Protein AF-A0A1B6GNQ8-F1 (afdb_monomer)

Solvent-accessible surface area (backbone atoms only — not comparable to full-atom values): 8191 Å² total; per-residue (Å²): 84,70,51,95,77,87,81,89,84,55,94,87,64,48,74,68,55,57,55,49,51,52,51,49,49,54,34,50,55,51,35,56,51,52,56,50,48,36,70,74,68,76,52,80,78,74,59,45,79,56,67,38,82,72,59,75,38,61,68,53,43,42,48,34,3,29,64,59,66,30,36,27,37,37,46,75,68,35,63,50,70,64,49,51,53,52,46,56,58,27,44,33,90,94,61,62,77,36,61,86,91,68,70,77,87,74,64,62,51,76,29,64,47,84,61,54,69,68,61,34,49,58,53,46,54,54,48,54,58,51,53,61,71,25,50,66,71,61,132

Sequence (139 aa):
DARGSIVGITEDTQRGHIIRATLEAICFQARDILEAMNKDCGIPLTKLQVDGGMTSNNLLMQLQADLSGIPVVKPHMAETTALGAAMAAGSAEGIKVWDLNHLQPTSNDTFSPVVTEEERDNRYIKWKMAVERCMHWDI

Organism: NCBI:txid1464854

InterPro domains:
  IPR018483 Carbohydrate kinase, FGGY, conserved site [PS00445] (4-24)
  IPR018485 Carbohydrate kinase FGGY, C-terminal [PF02782] (1-92)
  IPR043129 ATPase, nucleotide binding domain [SSF53067] (1-137)

pLDDT: mean 94.36, std 4.75, range [72.19, 98.62]

Mean predicted aligned error: 4.13 Å

Secondary structure (DSSP, 8-state):
-B--------TT--HHHHHHHHHHHHHHHHHHHHHHHHHHH-S----EE--SGGGG-HHHHHHHHHHHSS-EEEES---HHHHHHHHHHHHSTTT----TTSPPPPPEEEE---S-HHHHHHHHHHHHHHHHTTB----

Radius of gyration: 18.83 Å; Cα contacts (8 Å, |Δi|>4): 140; chains: 1; bounding box: 52×32×52 Å

Foldseek 3Di:
DFDDDDDDDDPPDDPVNVVVVVLLLVLLVVLVVQVVCCVPVVDHDQEAEAADDVLVDVVSQLSNQQQNVHKYKYFPHRPVVVVVVVQVVCCDPPNVNHDPVDDDDGDIDIHHHPDDPVVSVVVSVVVVVVRVVRPDPDD

Structure (mmCIF, N/CA/C/O backbone):
data_AF-A0A1B6GNQ8-F1
#
_entry.id   AF-A0A1B6GNQ8-F1
#
loop_
_atom_site.group_PDB
_atom_site.id
_atom_site.type_symbol
_atom_site.label_atom_id
_atom_site.label_alt_id
_atom_site.label_comp_id
_atom_site.label_asym_id
_atom_site.label_entity_id
_atom_site.label_seq_id
_atom_site.pdbx_PDB_ins_code
_atom_site.Cartn_x
_atom_site.Cartn_y
_atom_site.Cartn_z
_atom_site.occupancy
_atom_site.B_iso_or_equiv
_atom_site.auth_seq_id
_atom_site.auth_comp_id
_atom_site.auth_asym_id
_atom_site.auth_atom_id
_atom_site.pdbx_PDB_model_num
ATOM 1 N N . ASP A 1 1 ? -19.458 -12.138 -4.358 1.00 91.19 1 ASP A N 1
ATOM 2 C CA . ASP A 1 1 ? -18.749 -10.891 -4.722 1.00 91.19 1 ASP A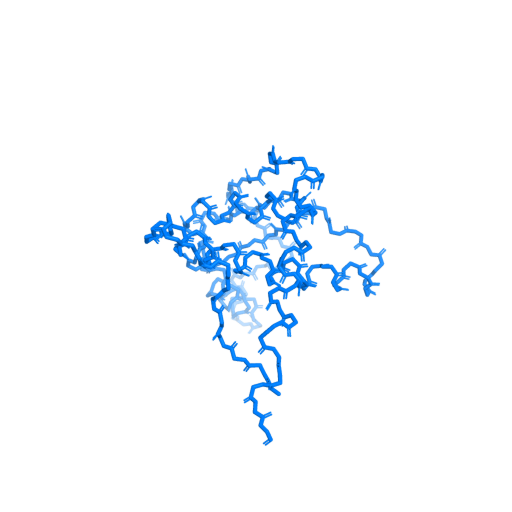 CA 1
ATOM 3 C C . ASP A 1 1 ? -18.659 -9.895 -3.583 1.00 91.19 1 ASP A C 1
ATOM 5 O O . ASP A 1 1 ? -19.449 -9.978 -2.646 1.00 91.19 1 ASP A O 1
ATOM 9 N N . ALA A 1 2 ? -17.690 -8.980 -3.661 1.00 95.50 2 ALA A N 1
ATOM 10 C CA . ALA A 1 2 ? -17.467 -7.926 -2.673 1.00 95.50 2 ALA A CA 1
ATOM 11 C C . ALA A 1 2 ? -17.969 -6.556 -3.163 1.00 95.50 2 ALA A C 1
ATOM 13 O O . ALA A 1 2 ? -18.059 -6.319 -4.373 1.00 95.50 2 ALA A O 1
ATOM 14 N N . ARG A 1 3 ? -18.267 -5.633 -2.238 1.00 96.50 3 ARG A N 1
ATOM 15 C CA . ARG A 1 3 ? -18.603 -4.228 -2.544 1.00 96.50 3 ARG A CA 1
ATOM 16 C C . ARG A 1 3 ? -17.904 -3.247 -1.608 1.00 96.50 3 ARG A C 1
ATOM 18 O O . ARG A 1 3 ? -17.682 -3.531 -0.434 1.00 96.50 3 ARG A O 1
ATOM 25 N N . GLY A 1 4 ? -17.585 -2.061 -2.132 1.00 95.81 4 GLY A N 1
ATOM 26 C CA . GLY A 1 4 ? -17.006 -0.974 -1.341 1.00 95.81 4 GLY A CA 1
ATOM 27 C C . GLY A 1 4 ? -17.889 -0.643 -0.138 1.00 95.81 4 GLY A C 1
ATOM 28 O O . GLY A 1 4 ? -19.082 -0.395 -0.296 1.00 95.81 4 GLY A O 1
ATOM 29 N N . SER A 1 5 ? -17.301 -0.675 1.057 1.00 95.94 5 SER A N 1
ATOM 30 C CA . SER A 1 5 ? -18.024 -0.563 2.324 1.00 95.94 5 SER A CA 1
ATOM 31 C C . SER A 1 5 ? -17.260 0.329 3.297 1.00 95.94 5 SER A C 1
ATOM 33 O O . SER A 1 5 ? -16.037 0.252 3.384 1.00 95.94 5 SER A O 1
ATOM 35 N N . ILE A 1 6 ? -17.988 1.153 4.052 1.00 97.31 6 ILE A N 1
ATOM 36 C CA . ILE A 1 6 ? -17.459 1.904 5.195 1.00 97.31 6 ILE A CA 1
ATOM 37 C C . ILE A 1 6 ? -18.172 1.381 6.439 1.00 97.31 6 ILE A C 1
ATOM 39 O O . ILE A 1 6 ? -19.400 1.369 6.492 1.00 97.31 6 ILE A O 1
ATOM 43 N N . VAL A 1 7 ? -17.405 0.939 7.435 1.00 96.50 7 VAL A N 1
ATOM 44 C CA . VAL A 1 7 ? -17.923 0.346 8.677 1.00 96.50 7 VAL A CA 1
ATOM 45 C C . VAL A 1 7 ? -17.334 1.052 9.897 1.00 96.50 7 VAL A C 1
ATOM 47 O O . VAL A 1 7 ? -16.247 1.619 9.822 1.00 96.50 7 VAL A O 1
ATOM 50 N N . GLY A 1 8 ? -18.047 1.007 11.028 1.00 95.56 8 GLY A N 1
ATOM 51 C CA . GLY A 1 8 ? -17.585 1.599 12.292 1.00 95.56 8 GLY A CA 1
ATOM 52 C C . GLY A 1 8 ? -17.883 3.093 12.462 1.00 95.56 8 GLY A C 1
ATOM 53 O O . GLY A 1 8 ? -17.202 3.754 13.238 1.00 95.56 8 GLY A O 1
ATOM 54 N N . ILE A 1 9 ? -18.878 3.628 11.746 1.00 97.44 9 ILE A N 1
ATOM 55 C CA . ILE A 1 9 ? -19.311 5.027 11.878 1.00 97.44 9 ILE A CA 1
ATOM 56 C C . ILE A 1 9 ? -20.023 5.239 13.223 1.00 97.44 9 ILE A C 1
ATOM 58 O O . ILE A 1 9 ? -20.904 4.466 13.600 1.00 97.44 9 ILE A O 1
ATOM 62 N N . THR A 1 10 ? -19.660 6.322 13.906 1.00 98.00 10 THR A N 1
ATOM 63 C CA . THR A 1 10 ? -20.288 6.840 15.134 1.00 98.00 10 THR A CA 1
ATOM 64 C C . THR A 1 10 ? -20.680 8.312 14.961 1.00 98.00 10 THR A C 1
ATOM 66 O O . THR A 1 10 ? -20.299 8.938 13.970 1.00 98.00 10 THR A O 1
ATOM 69 N N . GLU A 1 11 ? -21.403 8.890 15.926 1.00 98.12 11 GLU A N 1
ATOM 70 C CA . GLU A 1 11 ? -21.781 10.317 15.926 1.00 98.12 11 GLU A CA 1
ATOM 71 C C . GLU A 1 11 ? -20.565 11.265 15.858 1.00 98.12 11 GLU A C 1
ATOM 73 O O . GLU A 1 11 ? -20.624 12.302 15.204 1.00 98.12 11 GLU A O 1
ATOM 78 N N . ASP A 1 12 ? -19.419 10.855 16.413 1.00 98.12 12 ASP A N 1
ATOM 79 C CA . ASP A 1 12 ? -18.164 11.622 16.392 1.00 98.12 12 ASP A CA 1
ATOM 80 C C . ASP A 1 12 ? -17.391 11.517 15.062 1.00 98.12 12 ASP A C 1
ATOM 82 O O . ASP A 1 12 ? -16.283 12.048 14.914 1.00 98.12 12 ASP A O 1
ATOM 86 N N . THR A 1 13 ? -17.915 10.789 14.072 1.00 98.19 13 THR A N 1
ATOM 87 C CA . THR A 1 13 ? -17.198 10.558 12.814 1.00 98.19 13 THR A CA 1
ATOM 88 C C . THR A 1 13 ? -17.179 11.814 11.946 1.00 98.19 13 THR A C 1
ATOM 90 O O . THR A 1 13 ? -18.204 12.278 11.456 1.00 98.19 13 THR A O 1
ATOM 93 N N . GLN A 1 14 ? -15.979 12.336 11.685 1.00 98.44 14 GLN A N 1
ATOM 94 C CA . GLN A 1 14 ? -15.758 13.518 10.856 1.00 98.44 14 GLN A CA 1
ATOM 95 C C . GLN A 1 14 ? -15.170 13.151 9.489 1.00 98.44 14 GLN A C 1
ATOM 97 O O . GLN A 1 14 ? -14.594 12.079 9.296 1.00 98.44 14 GLN A O 1
ATOM 102 N N . ARG A 1 15 ? -15.215 14.100 8.543 1.00 98.12 15 ARG A N 1
ATOM 103 C CA . ARG A 1 15 ? -14.615 13.962 7.201 1.00 98.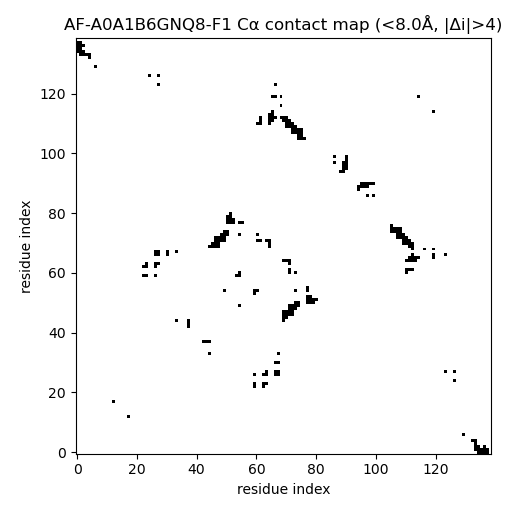12 15 ARG A CA 1
ATOM 104 C C . ARG A 1 15 ? -13.158 13.482 7.245 1.00 98.12 15 ARG A C 1
ATOM 106 O O . ARG A 1 15 ? -12.762 12.665 6.418 1.00 98.12 15 ARG A O 1
ATOM 113 N N . GLY A 1 16 ? -12.373 13.973 8.207 1.00 98.19 16 GLY A N 1
ATOM 114 C CA . GLY A 1 16 ? -10.974 13.578 8.387 1.00 98.19 16 GLY A CA 1
ATOM 115 C C . GLY A 1 16 ? -10.803 12.084 8.674 1.00 98.19 16 GLY A C 1
ATOM 116 O O . GLY A 1 16 ? -9.897 11.466 8.118 1.00 98.19 16 GLY A O 1
ATOM 117 N N . HIS A 1 17 ? -11.709 11.482 9.452 1.00 98.19 17 HIS A N 1
ATOM 118 C CA . HIS A 1 17 ? -11.686 10.046 9.743 1.00 98.19 17 HIS A CA 1
ATOM 119 C C . HIS A 1 17 ? -11.938 9.214 8.484 1.00 98.19 17 HIS A C 1
ATOM 121 O O . HIS A 1 17 ? -11.246 8.227 8.265 1.00 98.19 17 HIS A O 1
ATOM 127 N N . ILE A 1 18 ? -12.851 9.647 7.608 1.00 98.31 18 ILE A N 1
ATOM 128 C CA . ILE A 1 18 ? -13.133 8.950 6.343 1.00 98.31 18 ILE A CA 1
ATOM 129 C C . ILE A 1 18 ? -11.934 9.020 5.389 1.00 98.31 18 ILE A C 1
ATOM 131 O O . ILE A 1 18 ? -11.544 8.010 4.802 1.00 98.31 18 ILE A O 1
ATOM 135 N N . ILE A 1 19 ? -11.305 10.195 5.266 1.00 97.88 19 ILE A N 1
ATOM 136 C CA . ILE A 1 19 ? -10.093 10.366 4.449 1.00 97.88 19 ILE A CA 1
ATOM 137 C C . ILE A 1 19 ? -8.966 9.480 4.991 1.00 97.88 19 ILE A C 1
ATOM 139 O O . ILE A 1 19 ? -8.332 8.754 4.228 1.00 97.88 19 ILE A O 1
ATOM 143 N N . ARG A 1 20 ? -8.745 9.495 6.311 1.00 97.44 20 ARG A N 1
ATOM 144 C CA . ARG A 1 20 ? -7.730 8.665 6.967 1.00 97.44 20 ARG A CA 1
ATOM 145 C C . ARG A 1 20 ? -7.992 7.175 6.756 1.00 97.44 20 ARG A C 1
ATOM 147 O O . ARG A 1 20 ? -7.077 6.478 6.334 1.00 97.44 20 ARG A O 1
ATOM 154 N N . ALA A 1 21 ? -9.224 6.717 6.974 1.00 98.00 21 ALA A N 1
ATOM 155 C CA . ALA A 1 21 ? -9.622 5.328 6.760 1.00 98.00 21 ALA A CA 1
ATOM 156 C C . ALA A 1 21 ? -9.429 4.889 5.301 1.00 98.00 21 ALA A C 1
ATOM 158 O O . ALA A 1 21 ? -9.038 3.756 5.052 1.00 98.00 21 ALA A O 1
ATOM 159 N N . THR A 1 22 ? -9.635 5.792 4.337 1.00 98.00 22 THR A N 1
ATOM 160 C CA . THR A 1 22 ? -9.384 5.508 2.916 1.00 98.00 22 THR A CA 1
ATOM 161 C C . THR A 1 22 ? -7.893 5.290 2.641 1.00 98.00 22 THR A C 1
ATOM 163 O O . THR A 1 22 ? -7.534 4.337 1.955 1.00 98.00 22 THR A O 1
ATOM 166 N N . LEU A 1 23 ? -7.011 6.126 3.203 1.00 98.12 23 LEU A N 1
ATOM 167 C CA . LEU A 1 23 ? -5.558 5.937 3.084 1.00 98.12 23 LEU A CA 1
ATOM 168 C C . LEU A 1 23 ? -5.092 4.655 3.788 1.00 98.12 23 LEU A C 1
ATOM 170 O O . LEU A 1 23 ? -4.288 3.909 3.240 1.00 98.12 23 LEU A O 1
ATOM 174 N N . GLU A 1 24 ? -5.618 4.376 4.981 1.00 97.94 24 GLU A N 1
ATOM 175 C CA . GLU A 1 24 ? -5.302 3.150 5.716 1.00 97.94 24 GLU A CA 1
ATOM 176 C C . GLU A 1 24 ? -5.784 1.898 4.974 1.00 97.94 24 GLU A C 1
ATOM 178 O O . GLU A 1 24 ? -5.045 0.921 4.915 1.00 97.94 24 GLU A O 1
ATOM 183 N N . ALA A 1 25 ? -6.961 1.932 4.339 1.00 98.19 25 ALA A N 1
ATOM 184 C CA . ALA A 1 25 ? -7.458 0.825 3.522 1.00 98.19 25 ALA A CA 1
ATOM 185 C C . ALA A 1 25 ? -6.506 0.487 2.364 1.00 98.19 25 ALA A C 1
ATOM 187 O O . ALA A 1 25 ? -6.242 -0.690 2.128 1.00 98.19 25 ALA A O 1
ATOM 188 N N . ILE A 1 26 ? -5.933 1.496 1.692 1.00 98.06 26 ILE A N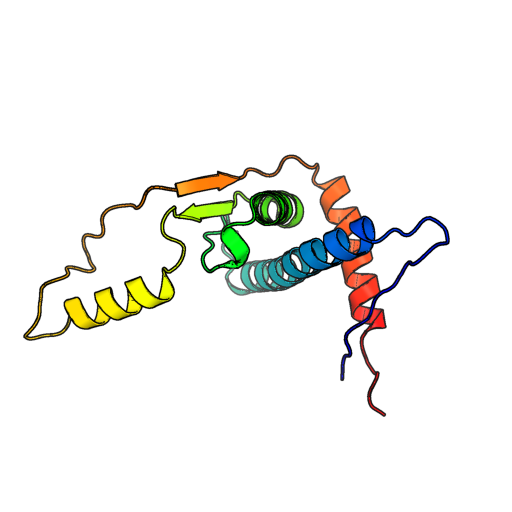 1
ATOM 189 C CA . ILE A 1 26 ? -4.899 1.286 0.662 1.00 98.06 26 ILE A CA 1
ATOM 190 C C . ILE A 1 26 ? -3.697 0.550 1.270 1.00 98.06 26 ILE A C 1
ATOM 192 O O . ILE A 1 26 ? -3.227 -0.446 0.718 1.00 98.06 26 ILE A O 1
ATOM 196 N N . CYS A 1 27 ? -3.227 0.998 2.435 1.00 98.31 27 CYS A N 1
ATOM 197 C CA . CYS A 1 27 ? -2.079 0.384 3.095 1.00 98.31 27 CYS A CA 1
ATOM 198 C C . CYS A 1 27 ? -2.339 -1.044 3.580 1.00 98.31 27 CYS A C 1
ATOM 200 O O . CYS A 1 27 ? -1.444 -1.890 3.508 1.00 98.31 27 CYS A O 1
ATOM 202 N N . PHE A 1 28 ? -3.549 -1.327 4.060 1.00 98.44 28 PHE A N 1
ATOM 203 C CA . PHE A 1 28 ? -3.938 -2.667 4.479 1.00 98.44 28 PHE A CA 1
ATOM 204 C C . PHE A 1 28 ? -4.092 -3.629 3.304 1.00 98.44 28 PHE A C 1
ATOM 206 O O . PHE A 1 28 ? -3.632 -4.762 3.405 1.00 98.44 28 PHE A O 1
ATOM 213 N N . GLN A 1 29 ? -4.652 -3.178 2.179 1.00 98.12 29 GLN A N 1
ATOM 214 C CA . GLN A 1 29 ? -4.694 -3.975 0.950 1.00 98.12 29 GLN A CA 1
ATOM 215 C C . GLN A 1 29 ? -3.284 -4.321 0.465 1.00 98.12 29 GLN A C 1
ATOM 217 O O . GLN A 1 29 ? -3.018 -5.465 0.103 1.00 98.12 29 GLN A O 1
ATOM 222 N N . ALA A 1 30 ? -2.355 -3.361 0.512 1.00 97.06 30 ALA A N 1
ATOM 223 C CA . ALA A 1 30 ? -0.954 -3.639 0.219 1.00 97.06 30 ALA A CA 1
ATOM 224 C C . ALA A 1 30 ? -0.370 -4.662 1.209 1.00 97.06 30 ALA A C 1
ATOM 226 O O . ALA A 1 30 ? 0.241 -5.636 0.780 1.00 97.06 30 ALA A O 1
ATOM 227 N N . ARG A 1 31 ? -0.605 -4.505 2.522 1.00 96.56 31 ARG A N 1
ATOM 228 C CA . ARG A 1 31 ? -0.157 -5.472 3.540 1.00 96.56 31 ARG A CA 1
ATOM 229 C C . ARG A 1 31 ? -0.695 -6.884 3.292 1.00 96.56 31 ARG A C 1
ATOM 231 O O . ARG A 1 31 ? 0.087 -7.820 3.408 1.00 96.56 31 ARG A O 1
ATOM 238 N N . ASP A 1 32 ? -1.970 -7.044 2.929 1.00 97.00 32 ASP A N 1
ATOM 239 C CA . ASP A 1 32 ? -2.556 -8.355 2.598 1.00 97.00 32 ASP A CA 1
ATOM 240 C C . ASP A 1 32 ? -1.739 -9.064 1.499 1.00 97.00 32 ASP A C 1
ATOM 242 O O . ASP A 1 32 ? -1.437 -10.255 1.611 1.00 97.00 32 ASP A O 1
ATOM 246 N N . ILE A 1 33 ? -1.326 -8.323 0.463 1.00 95.88 33 ILE A N 1
ATOM 247 C CA . ILE A 1 33 ? -0.490 -8.846 -0.628 1.00 95.88 33 ILE A CA 1
ATOM 248 C C . ILE A 1 33 ? 0.918 -9.182 -0.118 1.00 95.88 33 ILE A C 1
ATOM 250 O O . ILE A 1 33 ? 1.438 -10.253 -0.425 1.00 95.88 33 ILE A O 1
ATOM 254 N N . LEU A 1 34 ? 1.530 -8.313 0.693 1.00 94.25 34 LEU A N 1
ATOM 255 C CA . LEU A 1 34 ? 2.866 -8.557 1.251 1.00 94.25 34 LEU A CA 1
ATOM 256 C C . LEU A 1 34 ? 2.903 -9.792 2.160 1.00 94.25 34 LEU A C 1
ATOM 258 O O . LEU A 1 34 ? 3.862 -10.561 2.119 1.00 94.25 34 LEU A O 1
ATOM 262 N N . GLU A 1 35 ? 1.862 -10.013 2.964 1.00 92.62 35 GLU A N 1
ATOM 263 C CA . GLU A 1 35 ? 1.745 -11.211 3.797 1.00 92.62 35 GLU A CA 1
ATOM 264 C C . GLU A 1 35 ? 1.592 -12.482 2.959 1.00 92.62 35 GLU A C 1
ATOM 266 O O . GLU A 1 35 ? 2.176 -13.508 3.310 1.00 92.62 35 GLU A O 1
ATOM 271 N N . ALA A 1 36 ? 0.845 -12.427 1.852 1.00 93.56 36 ALA A N 1
ATOM 272 C CA . ALA A 1 36 ? 0.750 -13.542 0.912 1.00 93.56 36 ALA A CA 1
ATOM 273 C C . ALA A 1 36 ? 2.110 -13.833 0.253 1.00 93.56 36 ALA A C 1
ATOM 275 O O . ALA A 1 36 ? 2.585 -14.965 0.303 1.00 93.56 36 ALA A O 1
ATOM 276 N N . MET A 1 37 ? 2.798 -12.802 -0.248 1.00 92.94 37 MET A N 1
ATOM 277 C CA . MET A 1 37 ? 4.135 -12.938 -0.839 1.00 92.94 37 MET A CA 1
ATOM 278 C C . MET A 1 37 ? 5.149 -13.542 0.141 1.00 92.94 37 MET A C 1
ATOM 280 O O . MET A 1 37 ? 5.905 -14.435 -0.231 1.00 92.94 37 MET A O 1
ATOM 284 N N . ASN A 1 38 ? 5.154 -13.098 1.402 1.00 90.25 38 ASN A N 1
ATOM 285 C CA . ASN A 1 38 ? 6.044 -13.650 2.428 1.00 90.25 38 ASN A CA 1
ATOM 286 C C . ASN A 1 38 ? 5.788 -15.144 2.685 1.00 90.25 38 ASN A C 1
ATOM 288 O O . ASN A 1 38 ? 6.738 -15.894 2.913 1.00 90.25 38 ASN A O 1
ATOM 292 N N . LYS A 1 39 ? 4.522 -15.583 2.644 1.00 90.44 39 LYS A N 1
ATOM 293 C CA . LYS A 1 39 ? 4.155 -16.999 2.804 1.00 90.44 39 LYS A CA 1
ATOM 294 C C . LYS A 1 39 ? 4.603 -17.845 1.613 1.00 90.44 39 LYS A C 1
ATOM 296 O O . LYS A 1 39 ? 5.081 -18.956 1.824 1.00 90.44 39 LYS A O 1
ATOM 301 N N . ASP A 1 40 ? 4.493 -17.311 0.399 1.00 93.12 40 ASP A N 1
ATOM 302 C CA . ASP A 1 40 ? 4.769 -18.054 -0.834 1.00 93.12 40 ASP A CA 1
ATOM 303 C C . ASP A 1 40 ? 6.262 -18.091 -1.197 1.00 93.12 40 ASP A C 1
ATOM 305 O O . ASP A 1 40 ? 6.770 -19.112 -1.657 1.00 93.12 40 ASP A O 1
ATOM 309 N N . CYS A 1 41 ? 6.991 -16.989 -0.996 1.00 88.94 41 CYS A N 1
ATOM 310 C CA . CYS A 1 41 ? 8.391 -16.875 -1.413 1.00 88.94 41 CYS A CA 1
ATOM 311 C C . CYS A 1 41 ? 9.388 -17.461 -0.402 1.00 88.94 41 CYS A C 1
ATOM 313 O O . CYS A 1 41 ? 10.541 -17.695 -0.763 1.00 88.94 41 CYS A O 1
ATOM 315 N N . GLY A 1 42 ? 8.994 -17.647 0.864 1.00 83.44 42 GLY A N 1
ATOM 316 C CA . GLY A 1 42 ? 9.876 -18.141 1.932 1.00 83.44 42 GLY A CA 1
ATOM 317 C C . GLY A 1 42 ? 11.047 -17.210 2.288 1.00 83.44 42 GLY A C 1
ATOM 318 O O . GLY A 1 42 ? 11.896 -17.574 3.100 1.00 83.44 42 GLY A O 1
ATOM 319 N N . ILE A 1 43 ? 11.102 -16.014 1.694 1.00 85.12 43 ILE A N 1
ATOM 320 C CA . ILE A 1 43 ? 12.109 -14.983 1.946 1.00 85.12 43 ILE A CA 1
ATOM 321 C C . ILE A 1 43 ? 11.393 -13.796 2.594 1.00 85.12 43 ILE A C 1
ATOM 323 O O . ILE A 1 43 ? 10.473 -13.253 1.979 1.00 85.12 43 ILE A O 1
ATOM 327 N N . PRO A 1 44 ? 11.797 -13.368 3.803 1.00 84.88 44 PRO A N 1
ATOM 328 C CA . PRO A 1 44 ? 11.151 -12.249 4.468 1.00 84.88 44 PRO A CA 1
ATOM 329 C C . PRO A 1 44 ? 11.428 -10.944 3.718 1.00 84.88 44 PRO A C 1
ATOM 331 O O . PRO A 1 44 ? 12.584 -10.572 3.491 1.00 84.88 44 PRO A O 1
ATOM 334 N N . LEU A 1 45 ? 10.367 -10.215 3.372 1.00 90.12 45 LEU A N 1
ATOM 335 C CA . LEU A 1 45 ? 10.487 -8.846 2.884 1.00 90.12 45 LEU A CA 1
ATOM 336 C C . LEU A 1 45 ? 11.102 -7.964 3.977 1.00 90.12 45 LEU A C 1
ATOM 338 O O . LEU A 1 45 ? 10.578 -7.876 5.084 1.00 90.12 45 LEU A O 1
ATOM 342 N N . THR A 1 46 ? 12.199 -7.280 3.657 1.00 93.62 46 THR A N 1
ATOM 343 C CA . THR A 1 46 ? 12.917 -6.408 4.606 1.00 93.62 46 THR A CA 1
ATOM 344 C C . THR A 1 46 ? 12.686 -4.923 4.361 1.00 93.62 46 THR A C 1
ATOM 346 O O . THR A 1 46 ? 12.995 -4.110 5.224 1.00 93.62 46 THR A O 1
ATOM 349 N N . LYS A 1 47 ? 12.163 -4.558 3.187 1.00 95.50 47 LYS A N 1
ATOM 350 C CA . LYS A 1 47 ? 11.794 -3.192 2.799 1.00 95.50 47 LYS A CA 1
ATOM 351 C C . LYS A 1 47 ? 10.828 -3.223 1.619 1.00 95.50 47 LYS A C 1
ATOM 353 O O . LYS A 1 47 ? 10.856 -4.164 0.827 1.00 95.50 47 LYS A O 1
ATOM 358 N N . LEU A 1 48 ? 10.033 -2.171 1.479 1.00 96.69 48 LEU A N 1
ATOM 359 C CA . LEU A 1 48 ? 9.105 -1.967 0.374 1.00 96.69 48 LEU A CA 1
ATOM 360 C C . LEU A 1 48 ? 9.580 -0.796 -0.487 1.00 96.69 48 LEU A C 1
ATOM 362 O O . LEU A 1 48 ? 9.647 0.335 -0.012 1.00 96.69 48 LEU A O 1
ATOM 366 N N . GLN A 1 49 ? 9.906 -1.05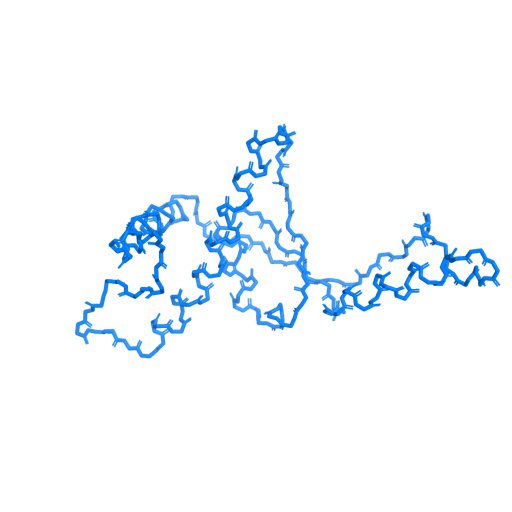1 -1.752 1.00 95.19 49 GLN A N 1
ATOM 367 C CA . GLN A 1 49 ? 10.118 0.015 -2.733 1.00 95.19 49 GLN A CA 1
ATOM 368 C C . GLN A 1 49 ? 8.773 0.372 -3.361 1.00 95.19 49 GLN A C 1
ATOM 370 O O . GLN A 1 49 ? 8.011 -0.523 -3.718 1.00 95.19 49 GLN A O 1
ATOM 375 N N . VAL A 1 50 ? 8.475 1.666 -3.451 1.00 95.62 50 VAL A N 1
ATOM 376 C CA . VAL A 1 50 ? 7.177 2.168 -3.924 1.00 95.62 50 VAL A CA 1
ATOM 377 C C . VAL A 1 50 ? 7.358 3.159 -5.062 1.00 95.62 50 VAL A C 1
ATOM 379 O O . VAL A 1 50 ? 8.387 3.823 -5.148 1.00 95.62 50 VAL A O 1
ATOM 382 N N . ASP A 1 51 ? 6.338 3.298 -5.901 1.00 93.81 51 ASP A N 1
ATOM 383 C CA . ASP A 1 51 ? 6.274 4.298 -6.963 1.00 93.81 51 ASP A CA 1
ATOM 384 C C . ASP A 1 51 ? 4.825 4.711 -7.275 1.00 93.81 51 ASP A C 1
ATOM 386 O O . ASP A 1 51 ? 3.877 4.284 -6.607 1.00 93.81 51 ASP A O 1
ATOM 390 N N . GLY A 1 52 ? 4.664 5.603 -8.253 1.00 90.94 52 GLY A N 1
ATOM 391 C CA . GLY A 1 52 ? 3.372 6.098 -8.708 1.00 90.94 52 GLY A CA 1
ATOM 392 C C . GLY A 1 52 ? 2.880 7.330 -7.948 1.00 90.94 52 GLY A C 1
ATOM 393 O O . GLY A 1 52 ? 3.359 7.675 -6.864 1.00 90.94 52 GLY A O 1
ATOM 394 N N . GLY A 1 53 ? 1.888 8.017 -8.519 1.00 90.81 53 GLY A N 1
ATOM 395 C CA . GLY A 1 53 ? 1.473 9.355 -8.076 1.00 90.81 53 GLY A CA 1
ATOM 396 C C . GLY A 1 53 ? 1.049 9.463 -6.604 1.00 90.81 53 GLY A C 1
ATOM 397 O O . GLY A 1 53 ? 1.283 10.492 -5.966 1.00 90.81 53 GLY A O 1
ATOM 398 N N . MET A 1 54 ? 0.490 8.396 -6.020 1.00 92.94 54 MET A N 1
ATOM 399 C CA . MET A 1 54 ? 0.081 8.388 -4.607 1.00 92.94 54 MET A CA 1
ATOM 400 C C . MET A 1 54 ? 1.264 8.484 -3.634 1.00 92.94 54 MET A C 1
ATOM 402 O O . MET A 1 54 ? 1.087 8.945 -2.507 1.00 92.94 54 MET A O 1
ATOM 406 N N . THR A 1 55 ? 2.475 8.113 -4.062 1.00 94.19 55 THR A N 1
ATOM 407 C CA . THR A 1 55 ? 3.681 8.176 -3.219 1.00 94.19 55 THR A CA 1
ATOM 408 C C . THR A 1 55 ? 4.119 9.601 -2.893 1.00 94.19 55 THR A C 1
ATOM 410 O O . THR A 1 55 ? 4.853 9.815 -1.930 1.00 94.19 55 THR A O 1
ATOM 413 N N . SER A 1 56 ? 3.605 10.601 -3.618 1.00 93.44 56 SER A N 1
ATOM 414 C CA . SER A 1 56 ? 3.769 12.017 -3.264 1.00 93.44 56 SER A CA 1
ATOM 415 C C . SER A 1 56 ? 3.178 12.364 -1.888 1.00 93.44 56 SER A C 1
ATOM 417 O O . SER A 1 56 ? 3.601 13.334 -1.257 1.00 93.44 56 SER A O 1
ATOM 419 N N . ASN A 1 57 ? 2.231 11.567 -1.383 1.00 95.94 57 ASN A N 1
ATOM 420 C CA . ASN A 1 57 ? 1.625 11.763 -0.076 1.00 95.94 57 ASN A CA 1
ATOM 421 C C . ASN A 1 57 ? 2.482 11.130 1.035 1.00 95.94 57 ASN A C 1
ATOM 423 O O . ASN A 1 57 ? 2.365 9.942 1.334 1.00 95.94 57 ASN A O 1
ATOM 427 N N . ASN A 1 58 ? 3.287 11.948 1.715 1.00 96.50 58 ASN A N 1
ATOM 428 C CA . ASN A 1 58 ? 4.139 11.489 2.818 1.00 96.50 58 ASN A CA 1
ATOM 429 C C . ASN A 1 58 ? 3.353 10.847 3.981 1.00 96.50 58 ASN A C 1
ATOM 431 O O . ASN A 1 58 ? 3.881 9.957 4.643 1.00 96.50 58 ASN A O 1
ATOM 435 N N . LEU A 1 59 ? 2.093 11.244 4.217 1.00 97.25 59 LEU A N 1
ATOM 436 C CA . LEU A 1 59 ? 1.250 10.602 5.233 1.00 97.25 59 LEU A CA 1
ATOM 437 C C . LEU A 1 59 ? 0.934 9.153 4.856 1.00 97.25 59 LEU A C 1
ATOM 439 O O . LEU A 1 59 ? 0.959 8.285 5.723 1.00 97.25 59 LEU A O 1
ATOM 443 N N . LEU A 1 60 ? 0.648 8.900 3.575 1.00 98.12 60 LEU A N 1
ATOM 444 C CA . LEU A 1 60 ? 0.417 7.552 3.059 1.00 98.12 60 LEU A CA 1
ATOM 445 C C . LEU A 1 60 ? 1.691 6.704 3.164 1.00 98.12 60 LEU A C 1
ATOM 447 O O . LEU A 1 60 ? 1.615 5.542 3.541 1.00 98.12 60 LEU A O 1
ATOM 451 N N . MET A 1 61 ? 2.861 7.284 2.882 1.00 98.31 61 MET A N 1
ATOM 452 C CA . MET A 1 61 ? 4.139 6.569 2.991 1.00 98.31 61 MET A CA 1
ATOM 453 C C . MET A 1 61 ? 4.458 6.171 4.431 1.00 98.31 61 MET A C 1
ATOM 455 O O . MET A 1 61 ? 4.821 5.022 4.680 1.00 98.31 61 MET A O 1
ATOM 459 N N . GLN A 1 62 ? 4.257 7.085 5.385 1.00 98.62 62 GLN A N 1
ATOM 460 C CA . GLN A 1 62 ? 4.433 6.769 6.800 1.00 98.62 62 GLN A CA 1
ATOM 461 C C . GLN A 1 62 ? 3.423 5.714 7.265 1.00 98.62 62 GLN A C 1
ATOM 463 O O . GLN A 1 62 ? 3.811 4.739 7.897 1.00 98.62 62 GLN A O 1
ATOM 468 N N . LEU A 1 63 ? 2.148 5.859 6.885 1.00 98.31 63 LEU A N 1
ATOM 469 C CA . LEU A 1 63 ? 1.112 4.857 7.141 1.00 98.31 63 LEU A CA 1
ATOM 470 C C . LEU A 1 63 ? 1.486 3.477 6.602 1.00 98.31 63 LEU A C 1
ATOM 472 O O . LEU A 1 63 ? 1.307 2.478 7.292 1.00 98.31 63 LEU A O 1
ATOM 476 N N . GLN A 1 64 ? 2.008 3.415 5.380 1.00 98.62 64 GLN A N 1
ATOM 477 C CA . GLN A 1 64 ? 2.412 2.159 4.769 1.00 98.62 64 GLN A CA 1
ATOM 478 C C . GLN A 1 64 ? 3.557 1.512 5.550 1.00 98.62 64 GLN A C 1
ATOM 480 O O . GLN A 1 64 ? 3.499 0.306 5.790 1.00 98.62 64 GLN A O 1
ATOM 485 N N . ALA A 1 65 ? 4.563 2.285 5.970 1.00 98.44 65 ALA A N 1
ATOM 486 C CA . ALA A 1 65 ? 5.666 1.782 6.788 1.00 98.44 65 ALA A CA 1
ATOM 487 C C . ALA A 1 65 ? 5.159 1.277 8.146 1.00 98.44 65 ALA A C 1
ATOM 489 O O . ALA A 1 65 ? 5.432 0.141 8.530 1.00 98.44 65 ALA A O 1
ATOM 490 N N . ASP A 1 66 ? 4.336 2.076 8.824 1.00 98.44 66 ASP A N 1
ATOM 491 C CA . ASP A 1 66 ? 3.739 1.737 10.114 1.00 98.44 66 ASP A CA 1
ATOM 492 C C . ASP A 1 66 ? 2.917 0.446 10.045 1.00 98.44 66 ASP A C 1
ATOM 494 O O . ASP A 1 66 ? 3.072 -0.442 10.881 1.00 98.44 66 ASP A O 1
ATOM 498 N N . LEU A 1 67 ? 2.059 0.312 9.030 1.00 97.88 67 LEU A N 1
ATOM 499 C CA . LEU A 1 67 ? 1.127 -0.808 8.917 1.00 97.88 67 LEU A CA 1
ATOM 500 C C . LEU A 1 67 ? 1.762 -2.076 8.344 1.00 97.88 67 LEU A C 1
ATOM 502 O O . LEU A 1 67 ? 1.339 -3.163 8.731 1.00 97.88 67 LEU A O 1
ATOM 506 N N . SER A 1 68 ? 2.753 -1.963 7.454 1.00 96.56 68 SER A N 1
ATOM 507 C CA . SER A 1 68 ? 3.494 -3.123 6.924 1.00 96.56 68 SER A CA 1
ATOM 508 C C . SER A 1 68 ? 4.619 -3.591 7.845 1.00 96.56 68 SER A C 1
ATOM 510 O O . SER A 1 68 ? 5.042 -4.739 7.753 1.00 96.56 68 SER A O 1
ATOM 512 N N . GLY A 1 69 ? 5.100 -2.726 8.742 1.00 96.75 69 GLY A N 1
ATOM 513 C CA . GLY A 1 69 ? 6.171 -3.054 9.676 1.00 96.75 69 GLY A CA 1
ATOM 514 C C . GL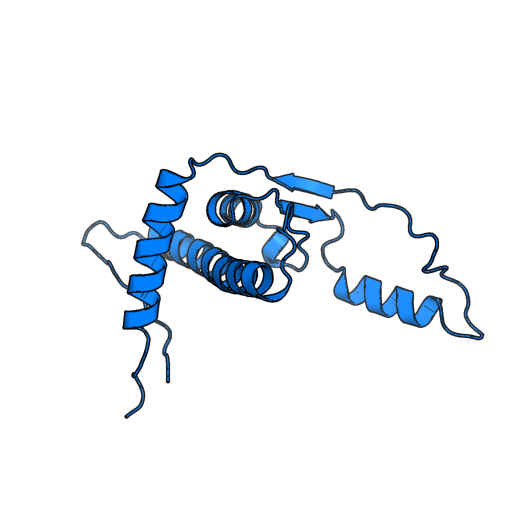Y A 1 69 ? 7.567 -3.118 9.065 1.00 96.75 69 GLY A C 1
ATOM 515 O O . GLY A 1 69 ? 8.494 -3.552 9.743 1.00 96.75 69 GLY A O 1
ATOM 516 N N . ILE A 1 70 ? 7.731 -2.667 7.822 1.00 97.06 70 ILE A N 1
ATOM 517 C CA . ILE A 1 70 ? 9.015 -2.616 7.120 1.00 97.06 70 ILE A CA 1
ATOM 518 C C . ILE A 1 70 ? 9.268 -1.207 6.568 1.00 97.06 70 ILE A C 1
ATOM 520 O O . ILE A 1 70 ? 8.315 -0.479 6.285 1.00 97.06 70 ILE A O 1
ATOM 524 N N . PRO A 1 71 ? 10.537 -0.796 6.395 1.00 98.25 71 PRO A N 1
ATOM 525 C CA . PRO A 1 71 ? 10.864 0.480 5.776 1.00 98.25 71 PRO A CA 1
ATOM 526 C C . PRO A 1 71 ? 10.263 0.624 4.375 1.00 98.25 71 PRO A C 1
ATOM 528 O O . PRO A 1 71 ? 10.371 -0.287 3.551 1.00 98.25 71 PRO A O 1
ATOM 531 N N . VAL A 1 72 ? 9.695 1.794 4.089 1.00 98.25 72 VAL A N 1
ATOM 532 C CA . VAL A 1 72 ? 9.198 2.176 2.762 1.00 98.25 72 VAL A CA 1
ATOM 533 C C . VAL A 1 72 ? 10.199 3.122 2.113 1.00 98.25 72 VAL A C 1
ATOM 535 O O . VAL A 1 72 ? 10.517 4.172 2.669 1.00 98.25 72 VAL A O 1
ATOM 538 N N . VAL A 1 73 ? 10.694 2.757 0.934 1.00 96.69 73 VAL A N 1
ATOM 539 C CA . VAL A 1 73 ? 11.687 3.516 0.169 1.00 96.69 73 VAL A CA 1
ATOM 540 C C . VAL A 1 73 ? 11.007 4.136 -1.044 1.00 96.69 73 VAL A C 1
ATOM 542 O O . VAL A 1 73 ? 10.584 3.427 -1.958 1.00 96.69 73 VAL A O 1
ATOM 545 N N . LYS A 1 74 ? 10.922 5.466 -1.049 1.00 94.88 74 LYS A N 1
ATOM 546 C CA . LYS A 1 74 ? 10.270 6.261 -2.089 1.00 94.88 74 LYS A CA 1
ATOM 547 C C . LYS A 1 74 ? 11.331 6.961 -2.950 1.00 94.88 74 LYS A C 1
ATOM 549 O O . LYS A 1 74 ? 12.027 7.834 -2.425 1.00 94.88 74 LYS A O 1
ATOM 554 N N . PRO A 1 75 ? 11.465 6.646 -4.248 1.00 91.88 75 PRO A N 1
ATOM 555 C CA . PRO A 1 75 ? 12.348 7.384 -5.142 1.00 91.88 75 PRO A CA 1
ATOM 556 C C . PRO A 1 75 ? 11.849 8.823 -5.329 1.00 91.88 75 PRO A C 1
ATOM 558 O O . PRO A 1 75 ? 10.648 9.087 -5.304 1.00 91.88 75 PRO A O 1
ATOM 561 N N . HIS A 1 76 ? 12.763 9.772 -5.551 1.00 89.12 76 HIS A N 1
ATOM 562 C CA . HIS A 1 76 ? 12.371 11.157 -5.871 1.00 89.12 76 HIS A CA 1
ATOM 563 C C . HIS A 1 76 ? 11.685 11.269 -7.240 1.00 89.12 76 HIS A C 1
ATOM 565 O O . HIS A 1 76 ? 10.850 12.148 -7.441 1.00 89.12 76 HIS A O 1
ATOM 571 N N . MET A 1 77 ? 11.999 10.357 -8.163 1.00 86.75 77 MET A N 1
ATOM 572 C CA . MET A 1 77 ? 11.287 10.198 -9.429 1.00 86.75 77 MET A CA 1
ATOM 573 C C . MET A 1 77 ? 10.127 9.210 -9.252 1.00 86.75 77 MET A C 1
ATOM 575 O O . MET A 1 77 ? 10.356 8.006 -9.183 1.00 86.75 77 MET A O 1
ATOM 579 N N . ALA A 1 78 ? 8.890 9.711 -9.202 1.00 80.12 78 ALA A N 1
ATOM 580 C CA . ALA A 1 78 ? 7.705 8.880 -8.959 1.00 80.12 78 ALA A CA 1
ATOM 581 C C . ALA A 1 78 ? 7.273 8.030 -10.172 1.00 80.12 78 ALA A C 1
ATOM 583 O O . ALA A 1 78 ? 6.685 6.967 -9.991 1.00 80.12 78 ALA A O 1
ATOM 584 N N . GLU A 1 79 ? 7.575 8.466 -11.403 1.00 87.19 79 GLU A N 1
ATOM 585 C CA . GLU A 1 79 ? 7.135 7.789 -12.637 1.00 87.19 79 GLU A CA 1
ATOM 586 C C . GLU A 1 79 ? 8.138 6.720 -13.099 1.00 87.19 79 GLU A C 1
A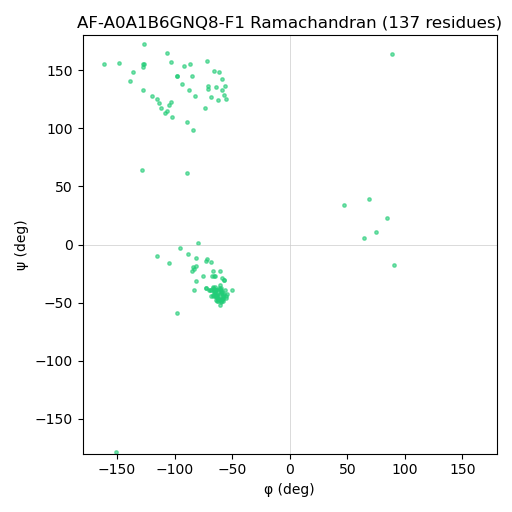TOM 588 O O . GLU A 1 79 ? 8.720 6.790 -14.186 1.00 87.19 79 GLU A O 1
ATOM 593 N N . THR A 1 80 ? 8.354 5.708 -12.258 1.00 88.44 80 THR A N 1
ATOM 594 C CA . THR A 1 80 ? 9.230 4.560 -12.561 1.00 88.44 80 THR A CA 1
ATOM 595 C C . THR A 1 80 ? 8.687 3.708 -13.709 1.00 88.44 80 THR A C 1
ATOM 597 O O . THR A 1 80 ? 9.467 3.104 -14.439 1.00 88.44 80 THR A O 1
ATOM 600 N N . THR A 1 81 ? 7.366 3.701 -13.921 1.00 92.12 81 THR A N 1
ATOM 601 C CA . THR A 1 81 ? 6.723 2.970 -15.024 1.00 92.12 81 THR A CA 1
ATOM 602 C C . THR A 1 81 ? 7.217 3.478 -16.380 1.00 92.12 81 THR A C 1
ATOM 604 O O . THR A 1 81 ? 7.691 2.699 -17.210 1.00 92.12 81 THR A O 1
ATOM 607 N N . ALA A 1 82 ? 7.159 4.796 -16.600 1.00 92.12 82 ALA A N 1
ATOM 608 C CA . ALA A 1 82 ? 7.640 5.408 -17.838 1.00 92.12 82 ALA A CA 1
ATOM 609 C C . ALA A 1 82 ? 9.161 5.254 -17.985 1.00 92.12 82 ALA A C 1
ATOM 611 O O . ALA A 1 82 ? 9.655 4.954 -19.074 1.00 92.12 82 ALA A O 1
ATOM 612 N N . LEU A 1 83 ? 9.893 5.403 -16.877 1.00 90.69 83 LEU A N 1
ATOM 613 C CA . LEU A 1 83 ? 11.334 5.185 -16.830 1.00 90.69 83 LEU A CA 1
ATOM 614 C C . LEU A 1 83 ? 11.701 3.759 -17.268 1.00 90.69 83 LEU A C 1
ATOM 616 O O . LEU A 1 83 ? 12.533 3.599 -18.152 1.00 90.69 83 LEU A O 1
ATOM 620 N N . GLY A 1 84 ? 11.038 2.733 -16.733 1.00 91.50 84 GLY A N 1
ATOM 621 C CA . GLY A 1 84 ? 11.278 1.334 -17.090 1.00 91.50 84 GLY A CA 1
ATOM 622 C C . GLY A 1 84 ? 11.033 1.045 -1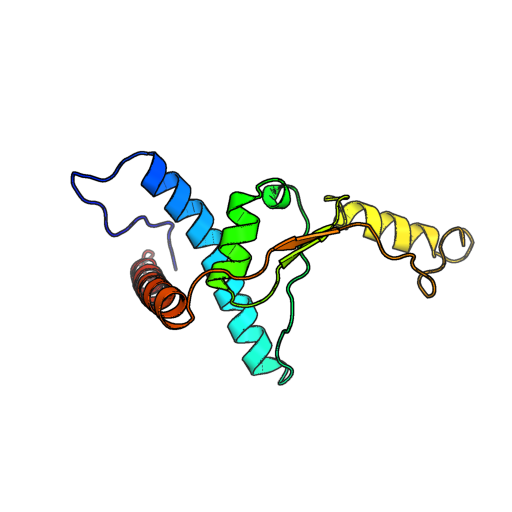8.573 1.00 91.50 84 GLY A C 1
ATOM 623 O O . GLY A 1 84 ? 11.838 0.366 -19.210 1.00 91.50 84 GLY A O 1
ATOM 624 N N . ALA A 1 85 ? 9.976 1.616 -19.160 1.00 94.88 85 ALA A N 1
ATOM 625 C CA . ALA A 1 85 ? 9.719 1.500 -20.596 1.00 94.88 85 ALA A CA 1
ATOM 626 C C . ALA A 1 85 ? 10.828 2.160 -21.438 1.00 94.88 85 ALA A C 1
ATOM 628 O O . ALA A 1 85 ? 11.307 1.568 -22.409 1.00 94.88 85 ALA A O 1
ATOM 629 N N . ALA A 1 86 ? 11.280 3.355 -21.045 1.00 93.62 86 ALA A N 1
ATOM 630 C CA . ALA A 1 86 ? 12.384 4.049 -21.705 1.00 93.62 86 ALA A CA 1
ATOM 631 C C . ALA A 1 86 ? 13.709 3.278 -21.581 1.00 93.62 86 ALA A C 1
ATOM 633 O O . ALA A 1 86 ? 14.459 3.190 -22.551 1.00 93.62 86 ALA A O 1
ATOM 634 N N . MET A 1 87 ? 13.971 2.672 -20.422 1.00 93.44 87 MET A N 1
ATOM 635 C CA . MET A 1 87 ? 15.131 1.814 -20.171 1.00 93.44 87 MET A CA 1
ATOM 636 C C . MET A 1 87 ? 15.132 0.578 -21.061 1.00 93.44 87 MET A C 1
ATOM 638 O O . MET A 1 87 ? 16.132 0.290 -21.717 1.00 93.44 87 MET A O 1
ATOM 642 N N . ALA A 1 88 ? 13.997 -0.121 -21.133 1.00 94.19 88 ALA A N 1
ATOM 643 C CA . ALA A 1 88 ? 13.847 -1.292 -21.984 1.00 94.19 88 ALA A CA 1
ATOM 644 C C . ALA A 1 88 ? 14.076 -0.932 -23.461 1.00 94.19 88 ALA A C 1
ATOM 646 O O . ALA A 1 88 ? 14.891 -1.571 -24.127 1.00 94.19 88 ALA A O 1
ATOM 647 N N . ALA A 1 89 ? 13.442 0.138 -23.954 1.00 95.25 89 ALA A N 1
ATOM 648 C CA . ALA A 1 89 ? 13.637 0.608 -25.325 1.00 95.25 89 ALA A CA 1
ATOM 649 C C . ALA A 1 89 ? 15.085 1.066 -25.586 1.00 95.25 89 ALA A C 1
ATOM 651 O O . ALA A 1 89 ? 15.672 0.709 -26.603 1.00 95.25 89 ALA A O 1
ATOM 652 N N . GLY A 1 90 ? 15.693 1.801 -24.652 1.00 94.94 90 GLY A N 1
ATOM 653 C CA . GLY A 1 90 ? 17.077 2.265 -24.752 1.00 94.94 90 GLY A CA 1
ATOM 654 C C . GLY A 1 90 ? 18.112 1.137 -24.756 1.00 94.94 90 GLY A C 1
ATOM 655 O O . GLY A 1 90 ? 19.181 1.296 -25.349 1.00 94.94 90 GLY A O 1
ATOM 656 N N . SER A 1 91 ? 17.789 -0.003 -24.140 1.00 95.75 91 SER A N 1
ATOM 657 C CA . SER A 1 91 ? 18.636 -1.202 -24.119 1.00 95.75 91 SER A CA 1
ATOM 658 C C . SER A 1 91 ? 18.539 -2.065 -25.383 1.00 95.75 91 SER A C 1
ATOM 660 O O . SER A 1 91 ? 19.356 -2.964 -25.575 1.00 95.75 91 SER A O 1
ATOM 662 N N . ALA A 1 92 ? 17.553 -1.807 -26.249 1.00 95.62 92 ALA A N 1
ATOM 663 C CA . ALA A 1 92 ? 17.296 -2.633 -27.421 1.00 95.62 92 ALA A CA 1
ATOM 664 C C . ALA A 1 92 ? 18.485 -2.656 -28.399 1.00 95.62 92 ALA A C 1
ATOM 666 O O . ALA A 1 92 ? 19.217 -1.671 -28.567 1.00 95.62 92 ALA A O 1
ATOM 667 N N . GLU A 1 93 ? 18.644 -3.793 -29.083 1.00 93.19 93 GLU A N 1
ATOM 668 C CA . GLU A 1 93 ? 19.662 -3.980 -30.116 1.00 93.19 93 GLU A CA 1
ATOM 669 C C . GLU A 1 93 ? 19.504 -2.913 -31.213 1.00 93.19 93 GLU A C 1
ATOM 671 O O . GLU A 1 93 ? 18.412 -2.685 -31.729 1.00 93.19 93 GLU A O 1
ATOM 676 N N . GLY A 1 94 ? 20.599 -2.227 -31.547 1.00 92.44 94 GLY A N 1
ATOM 677 C CA . GLY A 1 94 ? 20.609 -1.110 -32.498 1.00 92.44 94 GLY A CA 1
ATOM 678 C C . GLY A 1 94 ? 20.384 0.279 -31.886 1.00 92.44 94 GLY A C 1
ATOM 679 O O . GLY A 1 94 ? 20.764 1.258 -32.521 1.00 92.44 94 GLY A O 1
ATOM 680 N N . ILE A 1 95 ? 19.852 0.383 -30.660 1.00 94.88 95 ILE A N 1
ATOM 681 C CA . ILE A 1 95 ? 19.767 1.651 -29.911 1.00 94.88 95 ILE A CA 1
ATOM 682 C C . ILE A 1 95 ? 20.929 1.746 -28.915 1.00 94.88 95 ILE A C 1
ATOM 684 O O . ILE A 1 95 ? 21.743 2.660 -29.020 1.00 94.88 95 ILE A O 1
ATOM 688 N N . LYS A 1 96 ? 21.039 0.781 -27.987 1.00 91.75 96 LYS A N 1
ATOM 689 C CA . LYS A 1 96 ? 22.157 0.624 -27.027 1.00 91.75 96 LYS A CA 1
ATOM 690 C C . LYS A 1 96 ? 22.575 1.908 -26.288 1.00 91.75 96 LYS A C 1
ATOM 692 O O . LYS A 1 96 ? 23.752 2.094 -25.982 1.00 91.75 96 LYS A O 1
ATOM 697 N N . VAL A 1 97 ? 21.624 2.792 -25.982 1.00 94.62 97 VAL A N 1
ATOM 698 C CA . VAL A 1 97 ? 21.880 4.018 -25.197 1.00 94.62 97 VAL A CA 1
ATOM 699 C C . VAL A 1 97 ? 21.748 3.788 -23.690 1.00 94.62 97 VAL A C 1
ATOM 701 O O . VAL A 1 97 ? 22.090 4.672 -22.910 1.00 94.62 97 VAL A O 1
ATOM 704 N N . TRP A 1 98 ? 21.263 2.611 -23.277 1.00 91.81 98 TRP A N 1
ATOM 705 C CA . TRP A 1 98 ? 21.143 2.216 -21.875 1.00 91.81 98 TRP A CA 1
ATOM 706 C C . TRP A 1 98 ? 21.804 0.860 -21.616 1.00 91.81 98 TRP A C 1
ATOM 708 O O . TRP A 1 98 ? 21.539 -0.102 -22.335 1.00 91.81 98 TRP A O 1
ATOM 718 N N . ASP A 1 99 ? 22.606 0.770 -20.552 1.00 91.25 99 ASP A N 1
ATOM 719 C CA . ASP A 1 99 ? 23.093 -0.497 -19.995 1.00 91.25 99 ASP A CA 1
ATOM 720 C C . ASP A 1 99 ? 22.305 -0.872 -18.730 1.00 91.25 99 ASP A C 1
ATOM 722 O O . ASP A 1 99 ? 22.426 -0.226 -17.687 1.00 91.25 99 ASP A O 1
ATOM 726 N N . LEU A 1 100 ? 21.481 -1.918 -18.823 1.00 89.56 100 LEU A N 1
ATOM 727 C CA . LEU A 1 100 ? 20.657 -2.397 -17.707 1.00 89.56 100 LEU A CA 1
ATOM 728 C C . LEU A 1 100 ? 21.469 -3.118 -16.621 1.00 89.56 100 LEU A C 1
ATOM 730 O O . LEU A 1 100 ? 20.961 -3.302 -15.518 1.00 89.56 100 LEU A O 1
ATOM 734 N N . ASN A 1 101 ? 22.721 -3.501 -16.896 1.00 89.75 101 ASN A N 1
ATOM 735 C CA . ASN A 1 101 ? 23.586 -4.143 -15.904 1.00 89.75 101 ASN A CA 1
ATOM 736 C C . ASN A 1 101 ? 24.246 -3.128 -14.960 1.00 89.75 101 ASN A C 1
ATOM 738 O O . ASN A 1 101 ? 24.702 -3.501 -13.881 1.00 89.75 101 ASN A O 1
ATOM 742 N N . HIS A 1 102 ? 24.286 -1.850 -15.346 1.00 86.00 102 HIS A N 1
ATOM 743 C CA . HIS A 1 102 ? 24.972 -0.788 -14.609 1.00 86.00 102 HIS A CA 1
ATOM 744 C C . HIS A 1 102 ? 24.047 0.407 -14.375 1.00 86.00 102 HIS A C 1
ATOM 746 O O . HIS A 1 102 ? 24.269 1.517 -14.863 1.00 86.00 102 HIS A O 1
ATOM 752 N N . LEU A 1 103 ? 22.989 0.177 -13.599 1.00 83.25 103 LEU A N 1
ATOM 753 C CA . LEU A 1 103 ? 22.063 1.231 -13.203 1.00 83.25 103 LEU A CA 1
ATOM 754 C C . LEU A 1 103 ? 22.597 2.006 -12.000 1.00 83.25 103 LEU A C 1
ATOM 756 O O . LEU A 1 103 ? 22.935 1.431 -10.966 1.00 83.25 103 LEU A O 1
ATOM 760 N N . GLN A 1 104 ? 22.645 3.331 -12.134 1.00 80.75 104 GLN A N 1
ATOM 761 C CA . GLN A 1 104 ? 22.976 4.218 -11.025 1.00 80.75 104 GLN A CA 1
ATOM 762 C C . GLN A 1 104 ? 21.816 4.239 -10.016 1.00 80.75 104 GLN A C 1
ATOM 764 O O . GLN A 1 104 ? 20.655 4.348 -10.427 1.00 80.75 104 GLN A O 1
ATOM 769 N N . PRO A 1 105 ? 22.096 4.163 -8.705 1.00 77.19 105 PRO A N 1
ATOM 770 C CA . PRO A 1 105 ? 21.058 4.279 -7.696 1.00 77.19 105 PRO A CA 1
ATOM 771 C C . PRO A 1 105 ? 20.418 5.670 -7.740 1.00 77.19 105 PRO A C 1
ATOM 773 O O . PRO A 1 105 ? 21.102 6.691 -7.805 1.00 77.19 105 PRO A O 1
ATOM 776 N N . THR A 1 106 ? 19.090 5.712 -7.672 1.00 80.69 106 THR A N 1
ATOM 777 C CA . THR A 1 106 ? 18.325 6.959 -7.600 1.00 80.69 106 THR A CA 1
ATOM 778 C C . THR A 1 106 ? 18.215 7.454 -6.162 1.00 80.69 106 THR A C 1
ATOM 780 O O . THR A 1 106 ? 18.061 6.658 -5.226 1.00 80.69 106 THR A O 1
ATOM 783 N N . SER A 1 107 ? 18.223 8.777 -5.985 1.00 88.38 107 SER A N 1
ATOM 784 C CA . SER A 1 107 ? 17.913 9.397 -4.698 1.00 88.38 107 SER A CA 1
ATOM 785 C C . SER A 1 107 ? 16.512 9.000 -4.227 1.00 88.38 107 SER A C 1
ATOM 787 O O . SER A 1 107 ? 15.578 8.840 -5.022 1.00 88.38 107 SER A O 1
ATOM 789 N N . ASN A 1 108 ? 16.382 8.790 -2.922 1.00 93.75 108 ASN A N 1
ATOM 790 C CA . ASN A 1 108 ? 15.154 8.317 -2.306 1.00 93.75 108 ASN A CA 1
ATOM 791 C C . ASN A 1 108 ? 14.993 8.873 -0.890 1.00 93.75 108 ASN A C 1
ATOM 793 O O . ASN A 1 108 ? 15.973 9.207 -0.226 1.00 93.75 108 ASN A O 1
ATOM 797 N N . ASP A 1 109 ? 13.741 8.928 -0.450 1.00 95.44 109 ASP A N 1
ATOM 798 C CA . ASP A 1 109 ? 13.367 9.104 0.947 1.00 95.44 109 ASP A CA 1
ATOM 799 C C . ASP A 1 109 ? 13.045 7.729 1.543 1.00 95.44 109 ASP A C 1
ATOM 801 O O . ASP A 1 109 ? 12.476 6.868 0.867 1.00 95.44 109 ASP A O 1
ATOM 805 N N . THR A 1 110 ? 13.364 7.523 2.821 1.00 97.69 110 THR A N 1
ATOM 806 C CA . THR A 1 110 ? 13.004 6.298 3.547 1.00 97.69 110 THR A CA 1
ATOM 807 C C . THR A 1 110 ? 12.120 6.628 4.742 1.00 97.69 110 THR A C 1
ATOM 809 O O . THR A 1 110 ? 12.483 7.446 5.584 1.00 97.69 110 THR A O 1
ATOM 812 N N . PHE A 1 111 ? 10.979 5.951 4.832 1.00 98.38 111 PHE A N 1
ATOM 813 C CA . PHE A 1 111 ? 10.037 6.025 5.943 1.00 98.38 111 PHE A CA 1
ATOM 814 C C . PHE A 1 111 ? 10.187 4.757 6.776 1.00 98.38 111 PHE A C 1
ATOM 816 O O . PHE A 1 111 ? 10.021 3.652 6.260 1.00 98.38 111 PHE A O 1
ATOM 823 N N . SER A 1 112 ? 10.539 4.909 8.050 1.00 98.44 112 SER A N 1
ATOM 824 C CA . SER A 1 112 ? 10.671 3.778 8.974 1.00 98.44 112 SER A CA 1
ATOM 825 C C . SER A 1 112 ? 9.399 3.631 9.810 1.00 98.44 112 SER A C 1
ATOM 827 O O . SER A 1 112 ? 8.805 4.657 10.151 1.00 98.44 112 SER A O 1
ATOM 829 N N . PRO A 1 113 ? 8.977 2.401 10.157 1.00 97.88 113 PRO A N 1
ATOM 830 C CA . PRO A 1 113 ? 7.841 2.193 11.048 1.00 97.88 113 PRO A CA 1
ATOM 831 C C . PRO A 1 113 ? 8.093 2.868 12.401 1.00 97.88 113 PRO A C 1
ATOM 833 O O . PRO A 1 113 ? 9.169 2.697 12.978 1.00 97.88 113 PRO A O 1
ATOM 836 N N . VAL A 1 114 ? 7.113 3.614 12.909 1.00 97.75 114 VAL A N 1
ATOM 837 C CA . VAL A 1 114 ? 7.188 4.267 14.232 1.00 97.75 114 VAL A CA 1
ATOM 838 C C . VAL A 1 114 ? 6.159 3.737 15.232 1.00 97.75 114 VAL A C 1
ATOM 840 O O . VAL A 1 114 ? 6.241 4.054 16.417 1.00 97.75 114 VAL A O 1
ATOM 843 N N . VAL A 1 115 ? 5.203 2.925 14.776 1.00 96.75 115 VAL A N 1
ATOM 844 C CA . VAL A 1 115 ? 4.214 2.256 15.636 1.00 96.75 115 VAL A CA 1
ATOM 845 C C . VAL A 1 115 ? 4.744 0.926 16.166 1.00 96.75 115 VAL A C 1
ATOM 847 O O . VAL A 1 115 ? 5.597 0.284 15.548 1.00 96.75 115 VAL A O 1
ATOM 850 N N . THR A 1 116 ? 4.212 0.484 17.303 1.00 97.81 116 THR A N 1
ATOM 851 C CA . THR A 1 1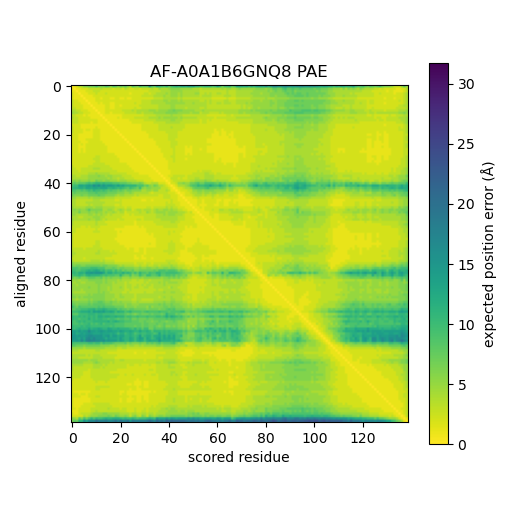16 ? 4.542 -0.835 17.853 1.00 97.81 116 THR A CA 1
ATOM 852 C C . THR A 1 116 ? 3.902 -1.953 17.031 1.00 97.81 116 THR A C 1
ATOM 854 O O . THR A 1 116 ? 2.901 -1.758 16.337 1.00 97.81 116 THR A O 1
ATOM 857 N N . GLU A 1 117 ? 4.469 -3.154 17.131 1.00 96.56 117 GLU A N 1
ATOM 858 C CA . GLU A 1 117 ? 3.895 -4.358 16.524 1.00 96.56 117 GLU A CA 1
ATOM 859 C C . GLU A 1 117 ? 2.475 -4.636 17.032 1.00 96.56 117 GLU A C 1
ATOM 861 O O . GLU A 1 117 ? 1.568 -4.846 16.232 1.00 96.56 117 GLU A O 1
ATOM 866 N N . GLU A 1 118 ? 2.257 -4.514 18.344 1.00 97.69 118 GLU A N 1
ATOM 867 C CA . GLU A 1 118 ? 0.943 -4.699 18.963 1.00 97.69 118 GLU A CA 1
ATOM 868 C C . GLU A 1 118 ? -0.105 -3.727 18.401 1.00 97.69 118 GLU A C 1
ATOM 870 O O . GLU A 1 118 ? -1.217 -4.126 18.048 1.00 97.69 118 GLU A O 1
ATOM 875 N N . GLU A 1 119 ? 0.230 -2.440 18.289 1.00 97.06 119 GLU A N 1
ATOM 876 C CA . GLU A 1 119 ? -0.689 -1.447 17.737 1.00 97.06 119 GLU A CA 1
ATOM 877 C C . GLU A 1 119 ? -1.023 -1.749 16.273 1.00 97.06 119 GLU A C 1
ATOM 879 O O . GLU A 1 119 ? -2.192 -1.720 15.870 1.00 97.06 119 GLU A O 1
ATOM 884 N N . ARG A 1 120 ? -0.001 -2.073 15.480 1.00 96.50 120 ARG A N 1
ATOM 885 C CA . ARG A 1 120 ? -0.137 -2.437 14.071 1.00 96.50 120 ARG A CA 1
ATOM 886 C C . ARG A 1 120 ? -1.055 -3.650 13.889 1.00 96.50 120 ARG A C 1
ATOM 888 O O . ARG A 1 120 ? -1.923 -3.627 13.012 1.00 96.50 120 ARG A O 1
ATOM 895 N N . ASP A 1 121 ? -0.889 -4.688 14.698 1.00 96.25 121 ASP A N 1
ATOM 896 C CA . ASP A 1 121 ? -1.665 -5.925 14.577 1.00 96.25 121 ASP A CA 1
ATOM 897 C C . ASP A 1 121 ? -3.107 -5.749 15.049 1.00 96.25 121 ASP A C 1
ATOM 899 O O . ASP A 1 121 ? -4.036 -6.207 14.382 1.00 96.25 121 ASP A O 1
ATOM 903 N N . ASN A 1 122 ? -3.330 -4.971 16.110 1.00 97.69 122 ASN A N 1
ATOM 904 C CA . ASN A 1 122 ? -4.675 -4.607 16.555 1.00 97.69 122 ASN A CA 1
ATOM 905 C C . ASN A 1 122 ? -5.470 -3.859 15.476 1.00 97.69 122 ASN A C 1
ATOM 907 O O . ASN A 1 122 ? -6.673 -4.084 15.302 1.00 97.69 122 ASN A O 1
ATOM 911 N N . ARG A 1 123 ? -4.816 -2.962 14.730 1.00 97.44 123 ARG A N 1
ATOM 912 C CA . ARG A 1 123 ? -5.457 -2.274 13.600 1.00 97.44 123 ARG A CA 1
ATOM 913 C C . ARG A 1 123 ? -5.742 -3.236 12.446 1.00 97.44 123 ARG A C 1
ATOM 915 O O . ARG A 1 123 ? -6.816 -3.171 11.852 1.00 97.44 123 ARG A O 1
ATOM 922 N N . TYR A 1 124 ? -4.825 -4.160 12.171 1.00 97.81 124 TYR A N 1
ATOM 923 C CA . TYR A 1 124 ? -4.990 -5.141 11.104 1.00 97.81 124 TYR A CA 1
ATOM 924 C C . TYR A 1 124 ? -6.118 -6.143 11.379 1.00 97.81 124 TYR A C 1
ATOM 926 O O . TYR A 1 124 ? -6.891 -6.449 10.475 1.00 97.81 124 TYR A O 1
ATOM 934 N N . ILE A 1 125 ? -6.314 -6.570 12.629 1.00 97.81 125 ILE A N 1
ATOM 935 C CA . ILE A 1 125 ? -7.466 -7.404 13.016 1.00 97.81 125 ILE A CA 1
ATOM 936 C C . ILE A 1 125 ? -8.786 -6.720 12.625 1.00 97.81 125 ILE A C 1
ATOM 938 O O . ILE A 1 125 ? -9.655 -7.337 12.007 1.00 97.81 125 ILE A O 1
ATOM 942 N N . LYS A 1 126 ? -8.922 -5.419 12.914 1.00 96.94 126 LYS A N 1
ATOM 943 C CA . LYS A 1 126 ? -10.114 -4.636 12.542 1.00 96.94 126 LYS A CA 1
ATOM 944 C C . LYS A 1 126 ? -10.280 -4.519 11.027 1.00 96.94 126 LYS A C 1
ATOM 946 O O . LYS A 1 126 ? -11.407 -4.569 10.540 1.00 96.94 126 LYS A O 1
ATOM 951 N N . TRP A 1 127 ? -9.180 -4.400 10.284 1.00 97.94 127 TRP A N 1
ATOM 952 C CA . TRP A 1 127 ? -9.208 -4.453 8.824 1.00 97.94 127 TRP A CA 1
ATOM 953 C C . TRP A 1 127 ? -9.761 -5.789 8.314 1.00 97.94 127 TRP A C 1
ATOM 955 O O . TRP A 1 127 ? -10.703 -5.781 7.524 1.00 97.94 127 TRP A O 1
ATOM 965 N N . LYS A 1 128 ? -9.268 -6.934 8.807 1.00 97.94 128 LYS A N 1
ATOM 966 C CA . LYS A 1 128 ? -9.774 -8.256 8.387 1.00 97.94 128 LYS A CA 1
ATOM 967 C C . LYS A 1 128 ? -11.267 -8.412 8.680 1.00 97.94 128 LYS A C 1
ATOM 969 O O . LYS A 1 128 ? -12.019 -8.840 7.810 1.00 97.94 128 LYS A O 1
ATOM 974 N N . MET A 1 129 ? -11.714 -7.946 9.846 1.00 97.62 129 MET A N 1
ATOM 975 C CA . MET A 1 129 ? -13.137 -7.882 10.196 1.00 97.62 129 MET A CA 1
ATOM 976 C C . MET A 1 129 ? -13.960 -7.016 9.223 1.00 97.62 129 MET A C 1
ATOM 978 O O . MET A 1 129 ? -15.124 -7.325 8.955 1.00 97.62 129 MET A O 1
ATOM 982 N N . ALA A 1 130 ? -13.404 -5.908 8.728 1.00 97.69 130 ALA A N 1
ATOM 983 C CA . ALA A 1 130 ? -14.065 -5.049 7.747 1.00 97.69 130 ALA A CA 1
ATOM 984 C C . ALA A 1 130 ? -14.115 -5.696 6.353 1.00 97.69 130 ALA A C 1
ATOM 986 O O . ALA A 1 130 ? -15.135 -5.579 5.677 1.00 97.69 130 ALA A O 1
ATOM 987 N N . VAL A 1 131 ? -13.062 -6.417 5.954 1.00 97.38 131 VAL A N 1
ATOM 988 C CA . VAL A 1 131 ? -13.023 -7.186 4.700 1.00 97.38 131 VAL A CA 1
ATOM 989 C C . VAL A 1 131 ? -14.084 -8.279 4.702 1.00 97.38 131 VAL A C 1
ATOM 991 O O . VAL A 1 131 ? -14.850 -8.374 3.755 1.00 97.38 131 VAL A O 1
ATOM 994 N N . GLU A 1 132 ? -14.216 -9.060 5.773 1.00 96.62 132 GLU A N 1
ATOM 995 C CA . GLU A 1 132 ? -15.269 -10.087 5.864 1.00 96.62 132 GLU A CA 1
ATOM 996 C C . GLU A 1 132 ? -16.672 -9.498 5.675 1.00 96.62 132 GLU A C 1
ATOM 998 O O . GLU A 1 132 ? -17.517 -10.076 4.995 1.00 96.62 132 GLU A O 1
ATOM 1003 N N . ARG A 1 133 ? -16.904 -8.303 6.228 1.00 96.38 133 ARG A N 1
ATOM 1004 C CA . ARG A 1 133 ? -18.174 -7.579 6.110 1.00 96.38 133 ARG A CA 1
ATOM 1005 C C . ARG A 1 133 ? -18.434 -7.007 4.726 1.00 96.38 133 ARG A C 1
ATOM 1007 O O . ARG A 1 133 ? -19.546 -6.559 4.513 1.00 96.38 133 ARG A O 1
ATOM 1014 N N . CYS A 1 134 ? -17.459 -6.956 3.824 1.00 95.94 134 CYS A N 1
ATOM 1015 C CA . CYS A 1 134 ? -17.675 -6.432 2.476 1.00 95.94 134 CYS A CA 1
ATOM 1016 C C . CYS A 1 134 ? -17.982 -7.533 1.448 1.00 95.94 134 CYS A C 1
ATOM 10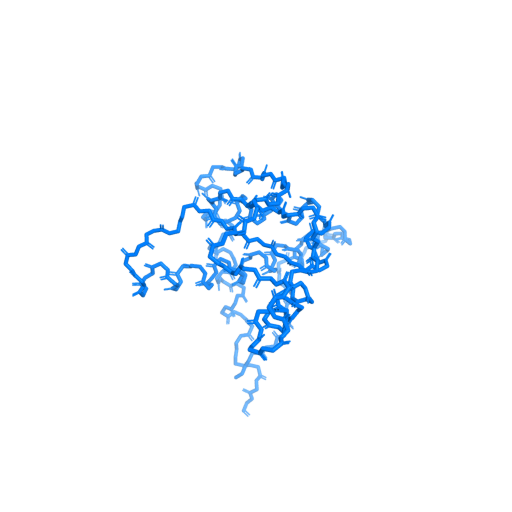18 O O . CYS A 1 134 ? -18.238 -7.221 0.284 1.00 95.94 134 CYS A O 1
ATOM 1020 N N . MET A 1 135 ? -17.957 -8.804 1.869 1.00 95.88 135 MET A N 1
ATOM 1021 C CA . MET A 1 135 ? -18.150 -9.993 1.035 1.00 95.88 135 MET A CA 1
ATOM 1022 C C . MET A 1 135 ? -19.615 -10.435 0.976 1.00 95.88 135 MET A C 1
ATOM 1024 O O . MET A 1 135 ? -20.356 -10.266 1.935 1.00 95.88 135 MET A O 1
ATOM 1028 N N . HIS A 1 136 ? -19.993 -11.113 -0.112 1.00 93.88 136 HIS A N 1
ATOM 1029 C CA . HIS A 1 136 ? -21.328 -11.690 -0.354 1.00 93.88 136 HIS A CA 1
ATOM 1030 C C . HIS A 1 136 ? -22.444 -10.654 -0.567 1.00 93.88 136 HIS A C 1
ATOM 1032 O O . HIS A 1 136 ? -23.565 -10.831 -0.103 1.00 93.88 136 HIS A O 1
ATOM 1038 N N . TRP A 1 137 ? -22.132 -9.569 -1.282 1.00 92.88 137 TRP A N 1
ATOM 1039 C CA . TRP A 1 137 ? -23.109 -8.515 -1.599 1.00 92.88 137 TRP A CA 1
ATOM 1040 C C . TRP A 1 137 ? -23.954 -8.800 -2.844 1.00 92.88 137 TRP A C 1
ATOM 1042 O O . TRP A 1 137 ? -25.039 -8.240 -2.976 1.00 92.88 137 TRP A O 1
ATOM 1052 N N . ASP A 1 138 ? -23.459 -9.648 -3.744 1.00 87.38 138 ASP A N 1
ATOM 1053 C CA . ASP A 1 138 ? -24.246 -10.173 -4.861 1.00 87.38 138 ASP A CA 1
ATOM 1054 C C . ASP A 1 138 ? -24.871 -11.512 -4.449 1.00 87.38 138 ASP A C 1
ATOM 1056 O O . ASP A 1 138 ? -24.209 -12.316 -3.780 1.00 87.38 138 ASP A O 1
ATOM 1060 N N . ILE A 1 139 ? -26.142 -11.698 -4.825 1.00 72.19 139 ILE A N 1
ATOM 1061 C CA . ILE A 1 139 ? -26.980 -12.877 -4.545 1.00 72.19 139 ILE A CA 1
ATOM 1062 C C . ILE A 1 139 ? -26.944 -13.824 -5.740 1.00 72.19 139 ILE A C 1
ATOM 1064 O O . ILE A 1 139 ? -27.156 -13.328 -6.871 1.00 72.19 139 ILE A O 1
#

Nearest PDB structures (foldseek):
  1bu6-assembly1_Z  TM=9.525E-01  e=1.067E-11  Escherichia coli
  6ude-assembly1_A  TM=9.447E-01  e=3.368E-11  Elizabethkingia anophelis NUHP1
  3flc-assembly1_O  TM=9.410E-01  e=5.407E-11  Enterococcus casseliflavus
  2dpn-assembly1_B  TM=8.991E-01  e=4.414E-11  Thermus thermophilus
  6ude-assembly1_D  TM=9.375E-01  e=3.138E-10  Elizabethkingia anophelis NUHP1